Protein AF-A0A418WLN6-F1 (afdb_monomer)

Mean predicted aligned error: 16.16 Å

InterPro domains:
  IPR011990 Tetratricopeptide-like helical domain superfamily [G3DSA:1.25.40.10] (14-137)
  IPR011990 Tetratricopeptide-like helical domain superfamily [SSF48452] (50-110)

Structure (mmCIF, N/CA/C/O backbone):
data_AF-A0A418WLN6-F1
#
_entry.id   AF-A0A418WLN6-F1
#
loop_
_atom_site.group_PDB
_atom_site.id
_atom_site.type_symbol
_atom_site.label_atom_id
_atom_site.label_alt_id
_atom_site.label_comp_id
_atom_site.label_asym_id
_atom_site.label_entity_id
_atom_site.label_seq_id
_atom_site.pdbx_PDB_ins_code
_atom_site.Cartn_x
_atom_site.Cartn_y
_atom_site.Cartn_z
_atom_site.occupancy
_atom_site.B_iso_or_equiv
_atom_site.auth_seq_id
_atom_site.auth_comp_id
_atom_site.auth_asym_id
_atom_site.auth_atom_id
_atom_site.pdbx_PDB_model_num
ATOM 1 N N . MET A 1 1 ? 16.444 -76.802 23.289 1.00 37.56 1 MET A N 1
ATOM 2 C CA . MET A 1 1 ? 17.359 -76.323 22.225 1.00 37.56 1 MET A CA 1
ATOM 3 C C . MET A 1 1 ? 16.490 -75.784 21.088 1.00 37.56 1 MET A C 1
ATOM 5 O O . MET A 1 1 ? 15.494 -76.426 20.820 1.00 37.56 1 MET A O 1
ATOM 9 N N . THR A 1 2 ? 16.687 -74.645 20.424 1.00 40.78 2 THR A N 1
ATOM 10 C CA . THR A 1 2 ? 17.807 -73.696 20.351 1.00 40.78 2 THR A CA 1
ATOM 11 C C . THR A 1 2 ? 17.287 -72.406 19.687 1.00 40.78 2 THR A C 1
ATOM 13 O O . THR A 1 2 ? 16.732 -72.449 18.599 1.00 40.78 2 THR A O 1
ATOM 16 N N . PHE A 1 3 ? 17.455 -71.294 20.403 1.00 44.28 3 PHE A N 1
ATOM 17 C CA . PHE A 1 3 ? 17.925 -69.968 19.983 1.00 44.28 3 PHE A CA 1
ATOM 18 C C . PHE A 1 3 ? 17.338 -69.211 18.772 1.00 44.28 3 P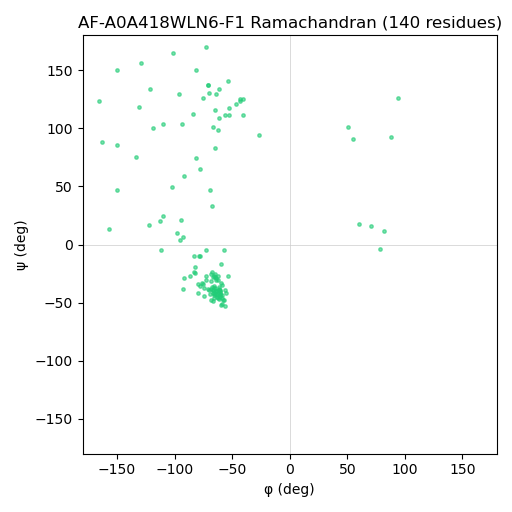HE A C 1
ATOM 20 O O . PHE A 1 3 ? 17.762 -69.322 17.628 1.00 44.28 3 PHE A O 1
ATOM 27 N N . ASN A 1 4 ? 16.478 -68.268 19.161 1.00 51.53 4 ASN A N 1
ATOM 28 C CA . ASN A 1 4 ? 16.208 -66.947 18.598 1.00 51.53 4 ASN A CA 1
ATOM 29 C C . ASN A 1 4 ? 17.515 -66.123 18.436 1.00 51.53 4 ASN A C 1
ATOM 31 O O . ASN A 1 4 ? 18.117 -65.747 19.442 1.00 51.53 4 ASN A O 1
ATOM 35 N N . CYS A 1 5 ? 17.974 -65.841 17.210 1.00 54.94 5 CYS A N 1
ATOM 36 C CA . CYS A 1 5 ? 19.184 -65.037 16.972 1.00 54.94 5 CYS A CA 1
ATOM 37 C C . CYS A 1 5 ? 19.094 -64.256 15.649 1.00 54.94 5 CYS A C 1
ATOM 39 O O . CYS A 1 5 ? 19.534 -64.742 14.618 1.00 54.94 5 CYS A O 1
ATOM 41 N N . HIS A 1 6 ? 18.489 -63.061 15.659 1.00 51.34 6 HIS A N 1
ATOM 42 C CA . HIS A 1 6 ? 18.671 -62.091 14.560 1.00 51.34 6 HIS A CA 1
ATOM 43 C C . HIS A 1 6 ? 18.400 -60.617 14.930 1.00 51.34 6 HIS A C 1
ATOM 45 O O . HIS A 1 6 ? 18.287 -59.770 14.048 1.00 51.34 6 HIS A O 1
ATOM 51 N N . LYS A 1 7 ? 18.296 -60.261 16.223 1.00 55.41 7 LYS A N 1
ATOM 52 C CA . LYS A 1 7 ? 17.884 -58.901 16.648 1.00 55.41 7 LYS A CA 1
ATOM 53 C C . LYS A 1 7 ? 18.885 -58.153 17.543 1.00 55.41 7 LYS A C 1
ATOM 55 O O . LYS A 1 7 ? 18.506 -57.182 18.192 1.00 55.41 7 LYS A O 1
ATOM 60 N N . THR A 1 8 ? 20.146 -58.582 17.604 1.00 54.84 8 THR A N 1
ATOM 61 C CA . THR A 1 8 ? 21.118 -58.088 18.603 1.00 54.84 8 THR A CA 1
ATOM 62 C C . THR A 1 8 ? 22.277 -57.245 18.062 1.00 54.84 8 THR A C 1
ATOM 64 O O . THR A 1 8 ? 23.012 -56.686 18.872 1.00 54.84 8 THR A O 1
ATOM 67 N N . GLU A 1 9 ? 22.435 -57.065 16.747 1.00 54.31 9 GLU A N 1
ATOM 68 C CA . GLU A 1 9 ? 23.563 -56.282 16.197 1.00 54.31 9 GLU A CA 1
ATOM 69 C C . GLU A 1 9 ? 23.274 -54.788 15.987 1.00 54.31 9 GLU A C 1
ATOM 71 O O . GLU A 1 9 ? 24.162 -53.955 16.137 1.00 54.31 9 GLU A O 1
ATOM 76 N N . THR A 1 10 ? 22.028 -54.392 15.729 1.00 54.28 10 THR A N 1
ATOM 77 C CA . THR A 1 10 ? 21.704 -52.982 15.430 1.00 54.28 10 THR A CA 1
ATOM 78 C C . THR A 1 10 ? 21.535 -52.110 16.678 1.00 54.28 10 THR A C 1
ATOM 80 O O . THR A 1 10 ? 21.744 -50.899 16.637 1.00 54.28 10 THR A O 1
ATOM 83 N N . GLN A 1 11 ? 21.209 -52.712 17.823 1.00 53.44 11 GLN A N 1
ATOM 84 C CA . GLN A 1 11 ? 20.971 -51.996 19.085 1.00 53.44 11 GLN A CA 1
ATOM 85 C C . GLN A 1 11 ? 22.265 -51.660 19.852 1.00 53.44 11 GLN A C 1
ATOM 87 O O . GLN A 1 11 ? 22.291 -50.709 20.638 1.00 53.44 11 GLN A O 1
ATOM 92 N N . SER A 1 12 ? 23.350 -52.412 19.638 1.00 54.88 12 SER A N 1
ATOM 93 C CA . SER A 1 12 ? 24.638 -52.199 20.318 1.00 54.88 12 SER A CA 1
ATOM 94 C C . SER A 1 12 ?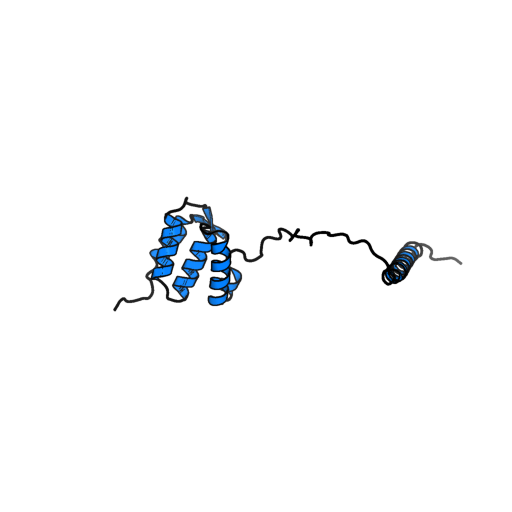 25.429 -51.029 19.716 1.00 54.88 12 SER A C 1
ATOM 96 O O . SER A 1 12 ? 26.029 -50.252 20.463 1.00 54.88 12 SER A O 1
ATOM 98 N N . SER A 1 13 ? 25.347 -50.834 18.396 1.00 52.06 13 SER A N 1
ATOM 99 C CA . SER A 1 13 ? 25.996 -49.721 17.686 1.00 52.06 13 SER A CA 1
ATOM 100 C C . SER A 1 13 ? 25.407 -48.354 18.079 1.00 52.06 13 SER A C 1
ATOM 102 O O . SER A 1 13 ? 26.134 -47.416 18.410 1.00 52.06 13 SER A O 1
ATOM 104 N N . LEU A 1 14 ? 24.078 -48.264 18.206 1.00 55.56 14 LEU A N 1
ATOM 105 C CA . LEU A 1 14 ? 23.387 -47.023 18.587 1.00 55.56 14 LEU A CA 1
ATOM 106 C C . LEU A 1 14 ? 23.656 -46.590 20.041 1.00 55.56 14 LEU A C 1
ATOM 108 O O . LEU A 1 14 ? 23.692 -45.394 20.342 1.00 55.56 14 LEU A O 1
ATOM 112 N N . LYS A 1 15 ? 23.876 -47.544 20.958 1.00 55.69 15 LYS A N 1
ATOM 113 C CA . LYS A 1 15 ? 24.234 -47.236 22.355 1.00 55.69 15 LYS A CA 1
ATOM 114 C C . LYS A 1 15 ? 25.690 -46.802 22.514 1.00 55.69 15 LYS A C 1
ATOM 116 O O . LYS A 1 15 ? 25.956 -45.964 23.376 1.00 55.69 15 LYS A O 1
ATOM 121 N N . ARG A 1 16 ? 26.613 -47.336 21.703 1.00 56.53 16 ARG A N 1
ATOM 122 C CA . ARG A 1 16 ? 28.020 -46.901 21.691 1.00 56.53 16 ARG A CA 1
ATOM 123 C C . ARG A 1 16 ? 28.127 -45.456 21.203 1.00 56.53 16 ARG A C 1
ATOM 125 O O . ARG A 1 16 ? 28.746 -44.640 21.878 1.00 56.53 16 ARG A O 1
ATOM 132 N N . HIS A 1 17 ? 27.388 -45.107 20.149 1.00 51.59 17 HIS A N 1
ATOM 133 C CA . HIS A 1 17 ? 27.428 -43.754 19.599 1.00 51.59 17 HIS A CA 1
ATOM 134 C C . HIS A 1 17 ? 26.926 -42.685 20.587 1.00 51.59 17 HIS A C 1
ATOM 136 O O . HIS A 1 17 ? 27.544 -41.635 20.740 1.00 51.59 17 HIS A O 1
ATOM 142 N N . ARG A 1 18 ? 25.861 -42.971 21.353 1.00 56.97 18 ARG A N 1
ATOM 143 C CA . ARG A 1 18 ? 25.333 -42.030 22.361 1.00 56.97 18 ARG A CA 1
ATOM 144 C C . ARG A 1 18 ? 26.291 -41.790 23.539 1.00 56.97 18 ARG A C 1
ATOM 146 O O . ARG A 1 18 ? 26.233 -40.728 24.149 1.00 56.97 18 ARG A O 1
ATOM 153 N N . ARG A 1 19 ? 27.149 -42.760 23.881 1.00 53.69 19 ARG A N 1
ATOM 154 C CA . ARG A 1 19 ? 28.117 -42.622 24.985 1.00 53.69 19 ARG A CA 1
ATOM 155 C C . ARG A 1 19 ? 29.359 -41.824 24.580 1.00 53.69 19 ARG A C 1
ATOM 157 O O . ARG A 1 19 ? 29.841 -41.052 25.397 1.00 53.69 19 ARG A O 1
ATOM 164 N N . GLU A 1 20 ? 29.813 -41.929 23.332 1.00 55.88 20 GLU A N 1
ATOM 165 C CA . GLU A 1 20 ? 30.943 -41.130 22.823 1.00 55.88 20 GLU A CA 1
ATOM 166 C C . GLU A 1 20 ? 30.595 -39.639 22.699 1.00 55.88 20 GLU A C 1
ATOM 168 O O . GLU A 1 20 ? 31.387 -38.785 23.096 1.00 55.88 20 GLU A O 1
ATOM 173 N N . PHE A 1 21 ? 29.370 -39.306 22.275 1.00 54.97 21 PHE A N 1
ATOM 174 C CA . PHE A 1 21 ? 28.910 -37.911 22.251 1.00 54.97 21 PHE A CA 1
ATOM 175 C C . PHE A 1 21 ? 28.823 -37.273 23.649 1.00 54.97 21 PHE A C 1
ATOM 177 O O . PHE A 1 21 ? 29.032 -36.069 23.785 1.00 54.97 21 PHE A O 1
ATOM 184 N N . GLY A 1 22 ? 28.540 -38.061 24.692 1.00 51.91 22 GLY A N 1
ATOM 185 C CA . GLY A 1 22 ? 28.457 -37.569 26.072 1.00 51.91 22 GLY A CA 1
ATOM 186 C C . GLY A 1 22 ? 29.815 -37.227 26.696 1.00 51.91 22 GLY A C 1
ATOM 187 O O . GLY A 1 22 ? 29.895 -36.309 27.509 1.00 51.91 22 GLY A O 1
ATOM 188 N N . GLU A 1 23 ? 30.882 -37.922 26.296 1.00 52.72 23 GLU A N 1
ATOM 189 C CA . GLU A 1 23 ? 32.248 -37.664 26.777 1.00 52.72 23 GLU A CA 1
ATOM 190 C C . GLU A 1 23 ? 32.965 -36.580 25.951 1.00 52.72 23 GLU A C 1
ATOM 192 O O . GLU A 1 23 ? 33.770 -35.831 26.498 1.00 52.72 23 GLU A O 1
ATOM 197 N N . MET A 1 24 ? 32.608 -36.395 24.672 1.00 50.09 24 MET A N 1
ATOM 198 C CA . MET A 1 24 ? 33.166 -35.316 23.838 1.00 50.09 24 MET A CA 1
ATOM 199 C C . MET A 1 24 ? 32.720 -33.909 24.285 1.00 50.09 24 MET A C 1
ATOM 201 O O . MET A 1 24 ? 33.437 -32.935 24.075 1.00 50.09 24 MET A O 1
ATOM 205 N N . MET A 1 25 ? 31.568 -33.791 24.955 1.00 56.44 25 MET A N 1
ATOM 206 C CA . MET A 1 25 ? 31.026 -32.504 25.422 1.00 56.44 25 MET A CA 1
ATOM 207 C C . MET A 1 25 ? 31.611 -32.024 26.759 1.00 56.44 25 MET A C 1
ATOM 209 O O . MET A 1 25 ? 31.386 -30.878 27.146 1.00 56.44 25 MET A O 1
ATOM 213 N N . LYS A 1 26 ? 32.378 -32.861 27.471 1.00 49.84 26 LYS A N 1
ATOM 214 C CA . LYS A 1 26 ? 32.976 -32.498 28.768 1.00 49.84 26 LYS A CA 1
ATOM 215 C C . LYS A 1 26 ? 34.281 -31.700 28.650 1.00 49.84 26 LYS A C 1
ATOM 217 O O . LYS A 1 26 ? 34.633 -30.998 29.591 1.00 49.84 26 LYS A O 1
ATOM 222 N N . ASN A 1 27 ? 34.954 -31.734 27.495 1.00 43.28 27 ASN A N 1
ATOM 223 C CA . ASN A 1 27 ? 36.260 -31.085 27.294 1.00 43.28 27 ASN A CA 1
ATOM 224 C C . ASN A 1 27 ? 36.192 -29.672 26.680 1.00 43.28 27 ASN A C 1
ATOM 226 O O . ASN A 1 27 ? 37.230 -29.064 26.442 1.00 43.28 27 ASN A O 1
ATOM 230 N N . VAL A 1 28 ? 34.997 -29.110 26.453 1.00 52.50 28 VAL A N 1
ATOM 231 C CA . VAL A 1 28 ? 34.836 -27.720 25.963 1.00 52.50 28 VAL A CA 1
ATOM 232 C C . VAL A 1 28 ? 35.027 -26.688 27.091 1.00 52.50 28 VAL A C 1
ATOM 234 O O . VAL A 1 28 ? 35.178 -25.495 26.843 1.00 52.50 28 VAL A O 1
ATOM 237 N N . ALA A 1 29 ? 35.100 -27.139 28.345 1.00 46.22 29 ALA A N 1
ATOM 238 C CA . ALA A 1 29 ? 35.285 -26.291 29.516 1.00 46.22 29 ALA A CA 1
ATOM 239 C C . ALA A 1 29 ? 36.731 -26.309 30.047 1.00 46.22 29 ALA A C 1
ATOM 241 O O . ALA A 1 29 ? 36.931 -26.505 31.239 1.00 46.22 29 ALA A O 1
ATOM 242 N N . ALA A 1 30 ? 37.748 -26.121 29.197 1.00 43.81 30 ALA A N 1
ATOM 243 C CA . ALA A 1 30 ? 39.103 -25.811 29.673 1.00 43.81 30 ALA A CA 1
ATOM 244 C C . ALA A 1 30 ? 40.023 -25.237 28.575 1.00 43.81 30 ALA A C 1
ATOM 246 O O . ALA A 1 30 ? 40.806 -25.957 27.971 1.00 43.81 30 ALA A O 1
ATOM 247 N N . GLY A 1 31 ? 40.002 -23.912 28.412 1.00 36.97 31 GLY A N 1
ATOM 248 C CA . GLY A 1 31 ? 41.252 -23.148 28.326 1.00 36.97 31 GLY A CA 1
ATOM 249 C C . GLY A 1 31 ? 41.867 -22.824 26.953 1.00 36.97 31 GLY A C 1
ATOM 250 O O . GLY A 1 31 ? 42.267 -23.697 26.198 1.00 36.97 31 GLY A O 1
ATOM 251 N N . PHE A 1 32 ? 42.106 -21.517 26.788 1.00 44.97 32 PHE A N 1
ATOM 252 C CA . PHE A 1 32 ? 43.193 -20.862 26.043 1.00 44.97 32 PHE A CA 1
ATOM 253 C C . PHE A 1 32 ? 43.041 -20.564 24.537 1.00 44.97 32 PHE A C 1
ATOM 255 O O . PHE A 1 32 ? 43.474 -21.296 23.657 1.00 44.97 32 PHE A O 1
ATOM 262 N N . SER A 1 33 ? 42.549 -19.340 24.305 1.00 47.84 33 SER A N 1
ATOM 263 C CA . SER A 1 33 ? 43.187 -18.287 23.498 1.00 47.84 33 SER A CA 1
ATOM 264 C C . SER A 1 33 ? 43.589 -18.599 22.057 1.00 47.84 33 SER A C 1
ATOM 266 O O . SER A 1 33 ? 44.757 -18.829 21.761 1.00 47.84 33 SER A O 1
ATOM 268 N N . VAL A 1 34 ? 42.660 -18.342 21.136 1.00 45.50 34 VAL A N 1
ATOM 269 C CA . VAL A 1 34 ? 42.998 -17.653 19.886 1.00 45.50 34 VAL A CA 1
ATOM 270 C C . VAL A 1 34 ? 41.981 -16.533 19.702 1.00 45.50 34 VAL A C 1
ATOM 272 O O . VAL A 1 34 ? 40.780 -16.775 19.607 1.00 45.50 34 VAL A O 1
ATOM 275 N N . VAL A 1 35 ? 42.467 -15.292 19.682 1.00 53.78 35 VAL A N 1
ATOM 276 C CA . VAL A 1 35 ? 41.714 -14.153 19.155 1.00 53.78 35 VAL A CA 1
ATOM 277 C C . VAL A 1 35 ? 41.476 -14.440 17.678 1.00 53.78 35 VAL A C 1
ATOM 279 O O . VAL A 1 35 ? 42.360 -14.252 16.848 1.00 53.78 35 VAL A O 1
ATOM 282 N N . VAL A 1 36 ? 40.287 -14.936 17.360 1.00 46.16 36 VAL A N 1
ATOM 283 C CA . VAL A 1 36 ? 39.781 -14.980 15.995 1.00 46.16 36 VAL A CA 1
ATOM 284 C C . VAL A 1 36 ? 38.648 -13.967 15.927 1.00 46.16 36 VAL A C 1
ATOM 286 O O . VAL A 1 36 ? 37.552 -14.214 16.427 1.00 46.16 36 VAL A O 1
ATOM 289 N N . LEU A 1 37 ? 38.916 -12.809 15.316 1.00 51.56 37 LEU A N 1
ATOM 290 C CA . LEU A 1 37 ? 37.859 -11.961 14.769 1.00 51.56 37 LEU A CA 1
ATOM 291 C C . LEU A 1 37 ? 37.196 -12.735 13.618 1.00 51.56 37 LEU A C 1
ATOM 293 O O . LEU A 1 37 ? 37.543 -12.571 12.452 1.00 51.56 37 LEU A O 1
ATOM 297 N N . LEU A 1 38 ? 36.252 -13.610 13.951 1.00 49.16 38 LEU A N 1
ATOM 298 C CA . LEU A 1 38 ? 35.273 -14.118 13.004 1.00 49.16 38 LEU A CA 1
ATOM 299 C C . LEU A 1 38 ? 34.053 -13.219 13.136 1.00 49.16 38 LEU A C 1
ATOM 301 O O . LEU A 1 38 ? 33.316 -13.277 14.119 1.00 49.16 38 LEU A O 1
ATOM 305 N N . ALA A 1 39 ? 33.916 -12.335 12.148 1.00 53.16 39 ALA A N 1
ATOM 306 C CA . ALA A 1 39 ? 32.731 -11.533 11.926 1.00 53.16 39 ALA A CA 1
ATOM 307 C C . ALA A 1 39 ? 31.492 -12.413 12.111 1.00 53.16 39 ALA A C 1
ATOM 309 O O . ALA A 1 39 ? 31.374 -13.475 11.497 1.00 53.16 39 ALA A O 1
ATOM 310 N N . LEU A 1 40 ? 30.607 -11.967 13.001 1.00 55.84 40 LEU A N 1
ATOM 311 C CA . LEU A 1 40 ? 29.319 -12.588 13.246 1.00 55.84 40 LEU A CA 1
ATOM 312 C C . LEU A 1 40 ? 28.646 -12.874 11.904 1.00 55.84 40 LEU A C 1
ATOM 314 O O . LEU A 1 40 ? 28.432 -11.983 11.085 1.00 55.84 40 LEU A O 1
ATOM 318 N N . SER A 1 41 ? 28.368 -14.156 11.716 1.00 52.09 41 SER A N 1
ATOM 319 C CA . SER A 1 41 ? 27.448 -14.758 10.769 1.00 52.09 41 SER A CA 1
ATOM 320 C C . SER A 1 41 ? 26.304 -13.816 10.384 1.00 52.09 41 SER A C 1
ATOM 322 O O . SER A 1 41 ? 25.259 -13.768 11.023 1.00 52.09 41 SER A O 1
ATOM 324 N N . GLY A 1 42 ? 26.502 -13.105 9.279 1.00 51.72 42 GLY A N 1
ATOM 325 C CA . GLY A 1 42 ? 25.461 -12.413 8.532 1.00 51.72 42 GLY A CA 1
ATOM 326 C C . GLY A 1 42 ? 24.909 -13.258 7.386 1.00 51.72 42 GLY A C 1
ATOM 327 O O . GLY A 1 42 ? 24.347 -12.706 6.452 1.00 51.72 42 GLY A O 1
ATOM 328 N N . ALA A 1 43 ? 25.053 -14.586 7.421 1.00 51.50 43 ALA A N 1
ATOM 329 C CA . ALA A 1 43 ? 24.192 -15.462 6.633 1.00 51.50 43 ALA A CA 1
ATOM 330 C C . ALA A 1 43 ? 22.847 -15.576 7.364 1.00 51.50 43 ALA A C 1
ATOM 332 O O . ALA A 1 43 ? 22.480 -16.628 7.886 1.00 51.50 43 ALA A O 1
ATOM 333 N N . ALA A 1 44 ? 22.130 -14.454 7.462 1.00 49.59 44 ALA A N 1
ATOM 334 C CA . ALA A 1 44 ? 20.704 -14.509 7.703 1.00 49.59 44 ALA A CA 1
ATOM 335 C C . ALA A 1 44 ? 20.130 -15.248 6.498 1.00 49.59 44 ALA A C 1
ATOM 337 O O . ALA A 1 44 ? 20.190 -14.758 5.370 1.00 49.59 44 ALA A O 1
ATOM 338 N N . ASN A 1 45 ? 19.689 -16.479 6.738 1.00 47.00 45 ASN A N 1
ATOM 339 C CA . ASN A 1 45 ? 18.985 -17.288 5.764 1.00 47.00 45 ASN A CA 1
ATOM 340 C C . ASN A 1 45 ? 18.005 -16.393 4.999 1.00 47.00 45 ASN A C 1
ATOM 342 O O . ASN A 1 45 ? 17.148 -15.761 5.614 1.00 47.00 45 ASN A O 1
ATOM 346 N N . ALA A 1 46 ? 18.102 -16.375 3.671 1.00 44.78 46 ALA A N 1
ATOM 347 C CA . ALA A 1 46 ? 17.070 -15.838 2.792 1.00 44.78 46 ALA A CA 1
ATOM 348 C C . ALA A 1 46 ? 15.819 -16.745 2.811 1.00 44.78 46 ALA A C 1
ATOM 350 O O . ALA A 1 46 ? 15.268 -17.103 1.774 1.00 44.78 46 ALA A O 1
ATOM 351 N N . ALA A 1 47 ? 15.368 -17.141 4.004 1.00 43.84 47 ALA A N 1
ATOM 352 C CA . ALA A 1 47 ? 13.976 -17.459 4.226 1.00 43.84 47 ALA A CA 1
ATOM 353 C C . ALA A 1 47 ? 13.266 -16.117 4.066 1.00 43.84 47 ALA A C 1
ATOM 355 O O . ALA A 1 47 ? 13.392 -15.255 4.934 1.00 43.84 47 ALA A O 1
ATOM 356 N N . GLY A 1 48 ? 12.650 -15.896 2.900 1.00 46.53 48 GLY A N 1
ATOM 357 C CA . GLY A 1 48 ? 11.908 -14.671 2.626 1.00 46.53 48 GLY A CA 1
ATOM 358 C C . GLY A 1 48 ? 11.077 -14.313 3.850 1.00 46.53 48 GLY A C 1
ATOM 359 O O . GLY A 1 48 ? 10.340 -15.167 4.340 1.00 46.53 48 GLY A O 1
ATOM 360 N N . GLU A 1 49 ? 11.283 -13.100 4.382 1.00 50.09 49 GLU A N 1
ATOM 361 C CA . GLU A 1 49 ? 10.528 -12.555 5.512 1.00 50.09 49 GLU A CA 1
ATOM 362 C C . GLU A 1 49 ? 9.062 -12.955 5.309 1.00 50.09 49 GLU A C 1
ATOM 364 O O . GLU A 1 49 ? 8.470 -12.450 4.347 1.00 50.09 49 GLU A O 1
ATOM 369 N N . PRO A 1 50 ? 8.480 -13.852 6.141 1.00 54.84 50 PRO A N 1
ATOM 370 C CA . PRO A 1 50 ? 7.198 -14.517 5.859 1.00 54.84 50 PRO A CA 1
ATOM 371 C C . PRO A 1 50 ? 6.018 -13.567 5.617 1.00 54.84 50 PRO A C 1
ATOM 373 O O . PRO A 1 50 ? 4.923 -13.988 5.278 1.00 54.84 50 PRO A O 1
ATOM 376 N N . ASN A 1 51 ? 6.248 -12.267 5.778 1.00 73.56 51 ASN A N 1
ATOM 377 C CA . ASN A 1 51 ? 5.278 -11.211 5.680 1.00 73.56 51 ASN A CA 1
ATOM 378 C C . ASN A 1 51 ? 5.926 -9.899 5.197 1.00 73.56 51 ASN A C 1
ATOM 380 O O . ASN A 1 51 ? 5.786 -8.849 5.823 1.00 73.56 51 ASN A O 1
ATOM 384 N N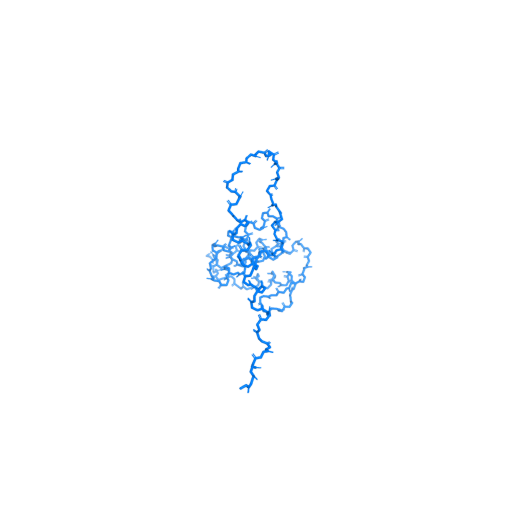 . ARG A 1 52 ? 6.747 -9.925 4.142 1.00 75.88 52 ARG A N 1
ATOM 385 C CA . ARG A 1 52 ? 7.433 -8.715 3.633 1.00 75.88 52 ARG A CA 1
ATOM 386 C C . ARG A 1 52 ? 6.474 -7.553 3.330 1.00 75.88 52 ARG A C 1
ATOM 388 O O . ARG A 1 52 ? 6.866 -6.407 3.471 1.00 75.88 52 ARG A O 1
ATOM 395 N N . TYR A 1 53 ? 5.213 -7.837 3.002 1.00 83.50 53 TYR A N 1
ATOM 396 C CA . TYR A 1 53 ? 4.234 -6.833 2.569 1.00 83.50 53 TYR A CA 1
ATOM 397 C C . TYR A 1 53 ? 3.072 -6.594 3.550 1.00 83.50 53 TYR A C 1
ATOM 399 O O . TYR A 1 53 ? 2.032 -6.084 3.146 1.00 83.50 53 TYR A O 1
ATOM 407 N N . GLY A 1 54 ? 3.216 -6.956 4.829 1.00 79.31 54 GLY A N 1
ATOM 408 C CA . GLY A 1 54 ? 2.240 -6.625 5.884 1.00 79.31 54 GLY A CA 1
ATOM 409 C C . GLY A 1 54 ? 0.899 -7.375 5.814 1.00 79.31 54 GLY A C 1
ATOM 410 O O . GLY A 1 54 ? -0.073 -6.956 6.443 1.00 79.31 54 GLY A O 1
ATOM 411 N N . PHE A 1 55 ? 0.823 -8.467 5.048 1.00 81.81 55 PHE A N 1
ATOM 412 C CA . PHE A 1 55 ? -0.401 -9.231 4.815 1.00 81.81 55 PHE A CA 1
ATOM 413 C C . PHE A 1 55 ? -1.000 -9.799 6.111 1.00 81.81 55 PHE A C 1
ATOM 415 O O . PHE A 1 55 ? -2.204 -9.654 6.324 1.00 81.81 55 PHE A O 1
ATOM 422 N N . ASP A 1 56 ? -0.187 -10.366 7.013 1.00 84.69 56 ASP A N 1
ATOM 423 C CA . ASP A 1 56 ? -0.730 -10.991 8.231 1.00 84.69 56 ASP A CA 1
ATOM 424 C C . ASP A 1 56 ? -1.359 -9.960 9.173 1.00 84.69 56 ASP A C 1
ATOM 426 O O . ASP A 1 56 ? -2.417 -10.211 9.746 1.00 84.69 56 ASP A O 1
ATOM 430 N N . GLN A 1 57 ? -0.749 -8.777 9.320 1.00 88.88 57 GLN A N 1
ATOM 431 C CA . GLN A 1 57 ? -1.291 -7.719 10.179 1.00 88.88 57 GLN A CA 1
ATOM 432 C C . GLN A 1 57 ? -2.568 -7.129 9.575 1.00 88.88 57 GLN A C 1
ATOM 434 O O . GLN A 1 57 ? -3.536 -6.882 10.296 1.00 88.88 57 GLN A O 1
ATOM 439 N N . ILE A 1 58 ? -2.609 -6.963 8.248 1.00 87.44 58 ILE A N 1
ATOM 440 C CA . ILE A 1 58 ? -3.820 -6.540 7.536 1.00 87.44 58 ILE A CA 1
ATOM 441 C C . ILE A 1 58 ? -4.949 -7.560 7.743 1.00 87.44 58 ILE A C 1
ATOM 443 O O . ILE A 1 58 ? -6.078 -7.165 8.049 1.00 87.44 58 ILE A O 1
ATOM 447 N N . ALA A 1 59 ? -4.653 -8.858 7.630 1.00 87.81 59 ALA A N 1
ATOM 448 C CA . ALA A 1 59 ? -5.617 -9.934 7.856 1.00 87.81 59 ALA A CA 1
ATOM 449 C C . ALA A 1 59 ? -6.104 -9.977 9.316 1.00 87.81 59 ALA A C 1
ATOM 451 O O . ALA A 1 59 ? -7.302 -10.125 9.565 1.00 87.81 59 ALA A O 1
ATOM 452 N N . ALA A 1 60 ? -5.201 -9.759 10.275 1.00 90.50 60 ALA A N 1
ATOM 453 C CA . ALA A 1 60 ? -5.508 -9.658 11.701 1.00 90.50 60 ALA A CA 1
ATOM 454 C C . ALA A 1 60 ? -6.223 -8.349 12.094 1.00 90.50 60 ALA A C 1
ATOM 456 O O . ALA A 1 60 ? -6.615 -8.192 13.249 1.00 90.50 60 ALA A O 1
ATOM 457 N N . LYS A 1 61 ? -6.411 -7.411 11.151 1.00 91.69 61 LYS A N 1
ATOM 458 C CA . LYS A 1 61 ? -6.917 -6.044 11.377 1.00 91.69 61 LYS A CA 1
ATOM 459 C C . LYS A 1 61 ? -6.055 -5.200 12.325 1.00 91.69 61 LYS A C 1
ATOM 461 O O . LYS A 1 61 ? -6.505 -4.148 12.780 1.00 91.69 61 LYS A O 1
ATOM 466 N N . ASP A 1 62 ? -4.810 -5.601 12.567 1.00 94.88 62 ASP A N 1
ATOM 467 C CA . ASP A 1 62 ? -3.826 -4.782 13.271 1.00 94.88 62 ASP A CA 1
ATOM 468 C C . ASP A 1 62 ? -3.210 -3.770 12.296 1.00 94.88 62 ASP A C 1
ATOM 470 O O . ASP A 1 62 ? -2.090 -3.905 11.802 1.00 94.88 62 ASP A O 1
ATOM 474 N N . LEU A 1 63 ? -3.999 -2.747 11.967 1.00 94.56 63 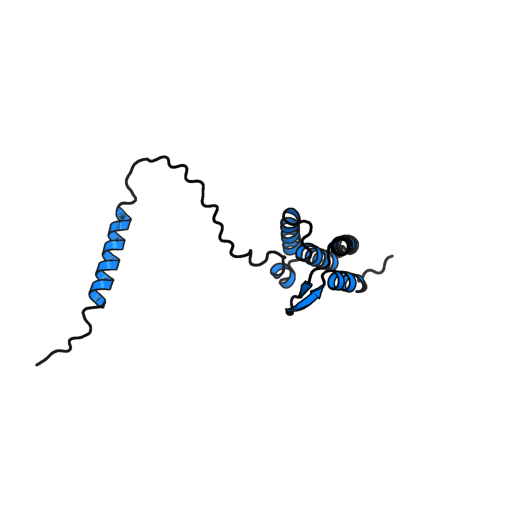LEU A N 1
ATOM 475 C CA . LEU A 1 63 ? -3.631 -1.745 10.967 1.00 94.56 63 LEU A CA 1
ATOM 476 C C . LEU A 1 63 ? -2.415 -0.910 11.387 1.00 94.56 63 LEU A C 1
ATOM 478 O O . LEU A 1 63 ? -1.670 -0.453 10.526 1.00 94.56 63 LEU A O 1
ATOM 482 N N . LYS A 1 64 ? -2.187 -0.744 12.694 1.00 95.38 64 LYS A N 1
ATOM 483 C CA . LYS A 1 64 ? -1.051 0.020 13.219 1.00 95.38 64 LYS A CA 1
ATOM 484 C C . LYS A 1 64 ? 0.256 -0.756 13.069 1.00 95.38 64 LYS A C 1
ATOM 486 O O . LYS A 1 64 ? 1.263 -0.193 12.633 1.00 95.38 64 LYS A O 1
ATOM 491 N N . ALA A 1 65 ? 0.248 -2.048 13.402 1.00 92.88 65 ALA A N 1
ATOM 492 C CA . ALA A 1 65 ? 1.401 -2.903 13.154 1.00 92.88 65 ALA A CA 1
ATOM 493 C C . ALA A 1 65 ? 1.662 -3.072 11.649 1.00 92.88 65 ALA A C 1
ATOM 495 O O . ALA A 1 65 ? 2.822 -3.073 11.233 1.00 92.88 65 ALA A O 1
ATOM 496 N N . ALA A 1 66 ? 0.603 -3.163 10.833 1.00 94.88 66 ALA A N 1
ATOM 497 C CA . ALA A 1 66 ? 0.719 -3.208 9.376 1.00 94.88 66 ALA A CA 1
ATOM 498 C C . ALA A 1 66 ? 1.425 -1.962 8.825 1.00 94.88 66 ALA A C 1
ATOM 500 O O . ALA A 1 66 ? 2.405 -2.098 8.099 1.00 94.88 66 ALA A O 1
ATOM 501 N N . GLU A 1 67 ? 0.970 -0.767 9.209 1.00 95.88 67 GLU A N 1
ATOM 502 C CA . GLU A 1 67 ? 1.578 0.510 8.816 1.00 95.88 67 GLU A CA 1
ATOM 503 C C . GLU A 1 67 ? 3.057 0.571 9.192 1.00 95.88 67 GLU A C 1
ATOM 505 O O . GLU A 1 67 ? 3.902 0.754 8.323 1.00 95.88 67 GLU A O 1
ATOM 510 N N . THR A 1 68 ? 3.378 0.298 10.461 1.00 95.06 68 THR A N 1
ATOM 511 C CA . THR A 1 68 ? 4.764 0.339 10.961 1.00 95.06 68 THR A CA 1
ATOM 512 C C . THR A 1 68 ? 5.676 -0.572 10.138 1.00 95.06 68 THR A C 1
ATOM 514 O O . THR A 1 68 ? 6.808 -0.221 9.799 1.00 95.06 68 THR A O 1
ATOM 517 N N . ARG A 1 69 ? 5.183 -1.769 9.803 1.00 93.94 69 ARG A N 1
ATOM 518 C CA . ARG A 1 69 ? 5.926 -2.738 9.002 1.00 93.94 69 ARG A CA 1
ATOM 519 C C . ARG A 1 69 ? 6.080 -2.276 7.556 1.00 93.94 69 ARG A C 1
ATOM 521 O O . ARG A 1 69 ? 7.165 -2.419 7.002 1.00 93.94 69 ARG A O 1
ATOM 528 N N . LEU A 1 70 ? 5.029 -1.730 6.955 1.00 95.25 70 LEU A N 1
ATOM 529 C CA . LEU A 1 70 ? 5.039 -1.238 5.579 1.00 95.25 70 LEU A CA 1
ATOM 530 C C . LEU A 1 70 ? 5.943 -0.014 5.413 1.00 95.25 70 LEU A C 1
ATOM 532 O O . LEU A 1 70 ? 6.697 0.029 4.447 1.00 95.25 70 LEU A O 1
ATOM 536 N N . ASP A 1 71 ? 5.965 0.910 6.370 1.00 95.56 71 ASP A N 1
ATOM 537 C CA . ASP A 1 71 ? 6.892 2.049 6.361 1.00 95.56 71 ASP A CA 1
ATOM 538 C C . ASP A 1 71 ? 8.351 1.595 6.446 1.00 95.56 71 ASP A C 1
ATOM 540 O O . ASP A 1 71 ? 9.202 2.055 5.681 1.00 95.56 71 ASP A O 1
ATOM 544 N N . ALA A 1 72 ? 8.646 0.623 7.315 1.00 94.00 72 ALA A N 1
ATOM 545 C CA . ALA A 1 72 ? 9.985 0.047 7.415 1.00 94.00 72 ALA A CA 1
ATOM 546 C C . ALA A 1 72 ? 10.433 -0.640 6.111 1.00 94.00 72 ALA A C 1
ATOM 548 O O . ALA A 1 72 ? 11.628 -0.678 5.812 1.00 94.00 72 ALA A O 1
ATOM 549 N N . GLN A 1 73 ? 9.494 -1.193 5.339 1.00 94.31 73 GLN A N 1
ATOM 550 C CA . GLN A 1 73 ? 9.779 -1.805 4.038 1.00 94.31 73 GLN A CA 1
ATOM 551 C C . GLN A 1 73 ? 9.917 -0.749 2.948 1.00 94.31 73 GLN A C 1
ATOM 553 O O . GLN A 1 73 ? 10.873 -0.803 2.182 1.00 94.31 73 GLN A O 1
ATOM 558 N N . ARG A 1 74 ? 9.056 0.273 2.936 1.00 95.12 74 ARG A N 1
ATOM 559 C CA . ARG A 1 74 ? 9.155 1.416 2.021 1.00 95.12 74 ARG A CA 1
ATOM 560 C C . ARG A 1 74 ? 10.488 2.148 2.172 1.00 95.12 74 ARG A C 1
ATOM 562 O O . ARG A 1 74 ? 11.057 2.589 1.184 1.00 95.12 74 ARG A O 1
ATOM 569 N N . ALA A 1 75 ? 11.035 2.225 3.384 1.00 94.75 75 ALA A N 1
ATOM 570 C CA . ALA A 1 75 ? 12.363 2.796 3.612 1.00 94.75 75 ALA A CA 1
ATOM 571 C C . ALA A 1 75 ? 13.493 2.021 2.902 1.00 94.75 75 ALA A C 1
ATOM 573 O O . ALA A 1 75 ? 14.526 2.603 2.578 1.00 94.75 75 ALA A O 1
ATOM 574 N N . LYS A 1 76 ? 13.311 0.716 2.662 1.00 94.38 76 LYS A N 1
ATOM 575 C CA . LYS A 1 76 ? 14.272 -0.147 1.953 1.00 94.38 76 LYS A CA 1
ATOM 576 C C . LYS A 1 76 ? 13.978 -0.212 0.454 1.00 94.38 76 LYS A C 1
ATOM 578 O O . LYS A 1 76 ? 14.900 -0.251 -0.352 1.00 94.38 76 LYS A O 1
ATOM 583 N N . GLU A 1 77 ? 12.697 -0.236 0.102 1.00 92.38 77 GLU A N 1
ATOM 584 C CA . GLU A 1 77 ? 12.173 -0.426 -1.249 1.00 92.38 77 GLU A CA 1
ATOM 585 C C . GLU A 1 77 ? 11.078 0.614 -1.529 1.00 92.38 77 GLU A C 1
ATOM 587 O O . GLU A 1 77 ? 9.884 0.304 -1.499 1.00 92.38 77 GLU A O 1
ATOM 592 N N . PRO A 1 78 ? 11.461 1.877 -1.779 1.00 94.44 78 PRO A N 1
ATOM 593 C CA . PRO A 1 78 ? 10.510 2.988 -1.842 1.00 94.44 78 PRO A CA 1
ATOM 594 C C . PRO A 1 78 ? 9.507 2.881 -2.993 1.00 94.44 78 PRO A C 1
ATOM 596 O O . PRO A 1 78 ? 8.402 3.404 -2.884 1.00 94.44 78 PRO A O 1
ATOM 599 N N . ASN A 1 79 ? 9.877 2.172 -4.062 1.00 94.50 79 ASN A N 1
ATOM 600 C CA . ASN A 1 79 ? 9.092 2.039 -5.288 1.00 94.50 79 ASN A CA 1
ATOM 601 C C . ASN A 1 79 ? 8.526 0.625 -5.466 1.00 94.50 79 ASN A C 1
ATOM 603 O O . ASN A 1 79 ? 8.309 0.183 -6.586 1.00 94.50 79 ASN A O 1
ATOM 607 N N . GLU A 1 80 ? 8.352 -0.132 -4.385 1.00 95.62 80 GLU A N 1
ATOM 608 C CA . GLU A 1 80 ? 7.769 -1.465 -4.491 1.00 95.62 80 GLU A CA 1
ATOM 609 C C . GLU A 1 80 ? 6.232 -1.364 -4.504 1.00 95.62 80 GLU A C 1
ATOM 611 O O . GLU A 1 80 ? 5.637 -1.008 -3.477 1.00 95.62 80 GLU A O 1
ATOM 616 N N . PRO A 1 81 ? 5.548 -1.677 -5.626 1.00 95.69 81 PRO A N 1
ATOM 617 C CA . PRO A 1 81 ? 4.110 -1.445 -5.770 1.00 95.69 81 PRO A CA 1
ATOM 618 C C . PRO A 1 81 ? 3.290 -2.206 -4.725 1.00 95.69 81 PRO A C 1
ATOM 620 O O . PRO A 1 81 ? 2.285 -1.693 -4.239 1.00 95.69 81 PRO A O 1
ATOM 623 N N . SER A 1 82 ? 3.745 -3.390 -4.308 1.00 94.06 82 SER A N 1
ATOM 624 C CA . SER A 1 82 ? 3.128 -4.177 -3.235 1.00 94.06 82 SER A CA 1
ATOM 625 C C . SER A 1 82 ? 3.069 -3.412 -1.911 1.00 94.06 82 SER A C 1
ATOM 627 O O . SER A 1 82 ? 2.039 -3.415 -1.234 1.00 94.06 82 SER A O 1
ATOM 629 N N . VAL A 1 83 ? 4.158 -2.724 -1.548 1.00 95.88 83 VAL A N 1
ATOM 630 C CA . VAL A 1 83 ? 4.241 -1.929 -0.315 1.00 95.88 83 VAL A CA 1
ATOM 631 C C . VAL A 1 83 ? 3.324 -0.714 -0.414 1.00 95.88 83 VAL A C 1
ATOM 633 O O . VAL A 1 83 ? 2.530 -0.475 0.496 1.00 95.88 83 VAL A O 1
ATOM 636 N N . LEU A 1 84 ? 3.384 0.018 -1.530 1.00 97.25 84 LEU A N 1
ATOM 637 C CA . LEU A 1 84 ? 2.583 1.226 -1.744 1.00 97.25 84 LEU A CA 1
ATOM 638 C C . LEU A 1 84 ? 1.078 0.927 -1.735 1.00 97.25 84 LEU A C 1
ATOM 640 O O . LEU A 1 84 ? 0.320 1.610 -1.046 1.00 97.25 84 LEU A O 1
ATOM 644 N N . LEU A 1 85 ? 0.643 -0.126 -2.434 1.00 96.25 85 LEU A N 1
ATOM 645 C CA . LEU A 1 85 ? -0.763 -0.540 -2.488 1.00 96.25 85 LEU A CA 1
ATOM 646 C C . LEU A 1 85 ? -1.286 -0.985 -1.117 1.00 96.25 85 LEU A C 1
ATOM 648 O O . LEU A 1 85 ? -2.395 -0.611 -0.725 1.00 96.25 85 LEU A O 1
ATOM 652 N N . ASN A 1 86 ? -0.495 -1.751 -0.364 1.00 95.44 86 ASN A N 1
ATOM 653 C CA . ASN A 1 86 ? -0.902 -2.220 0.959 1.00 95.44 86 ASN A CA 1
ATOM 654 C C . ASN A 1 86 ? -0.930 -1.078 1.983 1.00 95.44 86 ASN A C 1
ATOM 656 O O . ASN A 1 86 ? -1.860 -1.008 2.789 1.00 95.44 86 ASN A O 1
ATOM 660 N N . LEU A 1 87 ? 0.019 -0.140 1.919 1.00 96.81 87 LEU A N 1
ATOM 661 C CA . LEU A 1 87 ? 0.020 1.049 2.776 1.00 96.81 87 LEU A CA 1
ATOM 662 C C . LEU A 1 87 ? -1.169 1.962 2.448 1.00 96.81 87 LEU A C 1
ATOM 664 O O . LEU A 1 87 ? -1.882 2.401 3.351 1.00 96.81 87 LEU A O 1
ATOM 668 N N . ALA A 1 88 ? -1.478 2.150 1.162 1.00 96.38 88 ALA A N 1
ATOM 669 C CA . ALA A 1 88 ? -2.658 2.890 0.720 1.00 96.38 88 ALA A CA 1
ATOM 670 C C . ALA A 1 88 ? -3.965 2.242 1.206 1.00 96.38 88 ALA A C 1
ATOM 672 O O . ALA A 1 88 ? -4.902 2.935 1.622 1.00 96.38 88 ALA A O 1
ATOM 673 N N . TYR A 1 89 ? -4.038 0.908 1.201 1.00 94.31 89 TYR A N 1
ATOM 674 C CA . TYR A 1 89 ? -5.167 0.180 1.775 1.00 94.31 89 TYR A CA 1
ATOM 675 C C . TYR A 1 89 ? -5.306 0.446 3.280 1.00 94.31 89 TYR A C 1
ATOM 677 O O . TYR A 1 89 ? -6.409 0.759 3.742 1.00 94.31 89 TYR A O 1
ATOM 685 N N . VAL A 1 90 ? -4.206 0.372 4.038 1.00 95.75 90 VAL A N 1
ATOM 686 C CA . VAL A 1 90 ? -4.191 0.681 5.477 1.00 95.75 90 VAL A CA 1
ATOM 687 C C . VAL A 1 90 ? -4.676 2.111 5.721 1.00 95.75 90 VAL A C 1
ATOM 689 O O . VAL A 1 90 ? -5.599 2.313 6.511 1.00 95.75 90 VAL A O 1
ATOM 692 N N . TYR A 1 91 ? -4.164 3.090 4.977 1.00 95.88 91 TYR A N 1
ATOM 693 C CA . TYR A 1 91 ? -4.568 4.494 5.091 1.00 95.88 91 TYR A CA 1
ATOM 694 C C . TYR A 1 91 ? -6.052 4.707 4.792 1.00 95.88 91 TYR A C 1
ATOM 696 O O . TYR A 1 91 ? -6.741 5.398 5.547 1.00 95.88 91 TYR A O 1
ATOM 704 N N . LYS A 1 92 ? -6.598 4.037 3.770 1.00 93.25 92 LYS A N 1
ATOM 705 C CA . LYS A 1 92 ? -8.043 4.060 3.496 1.00 93.25 92 LYS A CA 1
ATOM 706 C C . LYS A 1 92 ? -8.853 3.503 4.671 1.00 93.25 92 LYS A C 1
ATOM 708 O O . LYS A 1 92 ? -9.911 4.044 4.987 1.00 93.25 92 LYS A O 1
ATOM 713 N N . LYS A 1 93 ? -8.377 2.442 5.330 1.00 93.25 93 LYS A N 1
ATOM 714 C CA . LYS A 1 93 ? -9.054 1.837 6.491 1.00 93.25 93 LYS A CA 1
ATOM 715 C C . LYS A 1 93 ? -8.958 2.671 7.766 1.00 93.25 93 LYS A C 1
ATOM 717 O O . LYS A 1 93 ? -9.872 2.593 8.581 1.00 93.25 93 LYS A O 1
ATOM 722 N N . THR A 1 94 ? -7.915 3.480 7.921 1.00 94.44 94 THR A N 1
ATOM 723 C CA . THR A 1 94 ? -7.750 4.391 9.066 1.00 94.44 94 THR A CA 1
ATOM 724 C C . THR A 1 94 ? -8.299 5.800 8.808 1.00 94.44 94 THR A C 1
ATOM 726 O O . THR A 1 94 ? -8.074 6.692 9.617 1.00 94.44 94 THR A O 1
ATOM 729 N N . GLY A 1 95 ? -8.977 6.034 7.680 1.00 93.12 95 GLY A N 1
ATOM 730 C CA . GLY A 1 95 ? -9.597 7.323 7.346 1.00 93.12 95 GLY A CA 1
ATOM 731 C C . GLY A 1 95 ? -8.676 8.388 6.752 1.00 93.12 95 GLY A C 1
ATOM 732 O O . GLY A 1 95 ? -9.080 9.536 6.588 1.00 93.12 95 GLY A O 1
ATOM 733 N N . ARG A 1 96 ? -7.463 8.006 6.357 1.00 95.06 96 ARG A N 1
ATOM 734 C CA . ARG A 1 96 ? -6.470 8.859 5.691 1.00 95.06 96 ARG A CA 1
ATOM 735 C C . ARG A 1 96 ? -6.595 8.765 4.171 1.00 95.06 96 ARG A C 1
ATOM 737 O O . ARG A 1 96 ? -5.679 8.351 3.464 1.00 95.06 96 ARG A O 1
ATOM 744 N N . ALA A 1 97 ? -7.777 9.101 3.654 1.00 92.50 97 ALA A N 1
ATOM 745 C CA . ALA A 1 97 ? -8.094 8.913 2.236 1.00 92.50 97 ALA A CA 1
ATOM 746 C C . ALA A 1 97 ? -7.176 9.723 1.302 1.00 92.50 97 ALA A C 1
ATOM 748 O O . ALA A 1 97 ? -6.767 9.211 0.263 1.00 92.50 97 ALA A O 1
ATOM 749 N N . THR A 1 98 ? -6.815 10.951 1.683 1.00 93.06 98 THR A N 1
ATOM 750 C CA . THR A 1 98 ? -5.915 11.807 0.894 1.00 93.06 98 THR A CA 1
ATOM 751 C C . THR A 1 98 ? -4.523 11.192 0.755 1.00 93.06 98 THR A C 1
ATOM 753 O O . THR A 1 98 ? -3.992 11.126 -0.348 1.00 93.06 98 THR A O 1
ATOM 756 N N . GLU A 1 99 ? -3.955 10.668 1.842 1.00 95.44 99 GLU A N 1
ATOM 757 C CA . GLU A 1 99 ? -2.641 10.010 1.815 1.00 95.44 99 GLU A CA 1
ATOM 758 C C . GLU A 1 99 ? -2.685 8.703 1.014 1.00 95.44 99 GLU A C 1
ATOM 760 O O . GLU A 1 99 ? -1.759 8.402 0.263 1.00 95.44 99 GLU A O 1
ATOM 765 N N . ALA A 1 100 ? -3.788 7.950 1.102 1.00 96.50 100 ALA A N 1
ATOM 766 C CA . ALA A 1 100 ? -3.992 6.768 0.268 1.00 96.50 100 ALA A CA 1
ATOM 767 C C . ALA A 1 100 ? -4.009 7.118 -1.231 1.00 96.50 100 ALA A C 1
ATOM 769 O O . ALA A 1 100 ? -3.400 6.412 -2.030 1.00 96.50 100 ALA A O 1
ATOM 770 N N . VAL A 1 101 ? -4.676 8.214 -1.615 1.00 95.69 101 VAL A N 1
ATOM 771 C CA . VAL A 1 101 ? -4.698 8.711 -3.003 1.00 95.69 101 VAL A CA 1
ATOM 772 C C . VAL A 1 101 ? -3.294 9.059 -3.489 1.00 95.69 101 VAL A C 1
ATOM 774 O O . VAL A 1 101 ? -2.940 8.683 -4.605 1.00 95.69 101 VAL A O 1
ATOM 777 N N . THR A 1 102 ? -2.476 9.710 -2.660 1.00 96.69 102 THR A N 1
ATOM 778 C CA . THR A 1 102 ? -1.073 9.991 -2.996 1.00 96.69 102 THR A CA 1
ATOM 779 C C . THR A 1 102 ? -0.308 8.709 -3.316 1.00 96.69 102 THR A C 1
ATOM 781 O O . THR A 1 102 ? 0.316 8.625 -4.369 1.00 96.69 102 THR A O 1
ATOM 784 N N . LEU A 1 103 ? -0.428 7.677 -2.477 1.00 97.56 103 LEU A N 1
ATOM 785 C CA . LEU A 1 103 ? 0.244 6.393 -2.699 1.00 97.56 103 LEU A CA 1
ATOM 786 C C . LEU A 1 103 ? -0.252 5.665 -3.958 1.00 97.56 103 LEU A C 1
ATOM 788 O O . LEU A 1 103 ? 0.550 5.078 -4.680 1.00 97.56 103 LEU A O 1
ATOM 792 N N . TYR A 1 104 ? -1.551 5.721 -4.268 1.00 97.25 104 TYR A N 1
ATOM 793 C CA . TYR A 1 104 ? -2.061 5.166 -5.528 1.00 97.25 104 TYR A CA 1
ATOM 794 C C . TYR A 1 104 ? -1.495 5.900 -6.747 1.00 97.25 104 TYR A C 1
ATOM 796 O O . TYR A 1 104 ? -1.128 5.254 -7.726 1.00 97.25 104 TYR A O 1
ATOM 804 N N . ASN A 1 105 ? -1.361 7.226 -6.683 1.00 97.50 105 ASN A N 1
ATOM 805 C CA . ASN A 1 105 ? -0.724 7.998 -7.749 1.00 97.50 105 ASN A CA 1
ATOM 806 C C . ASN A 1 105 ? 0.770 7.667 -7.894 1.00 97.50 105 ASN A C 1
ATOM 808 O O . ASN A 1 105 ? 1.261 7.607 -9.018 1.00 97.50 105 ASN A O 1
ATOM 812 N N . GLU A 1 106 ? 1.484 7.399 -6.795 1.00 97.75 106 GLU A N 1
ATOM 813 C CA . GLU A 1 106 ? 2.875 6.922 -6.852 1.00 97.75 106 GLU A CA 1
ATOM 814 C C . GLU A 1 106 ? 2.988 5.585 -7.602 1.00 97.75 106 GLU A C 1
ATOM 816 O O . GLU A 1 106 ? 3.904 5.416 -8.404 1.00 97.75 106 GLU A O 1
ATOM 821 N N . VAL A 1 107 ? 2.040 4.660 -7.406 1.00 98.00 107 VAL 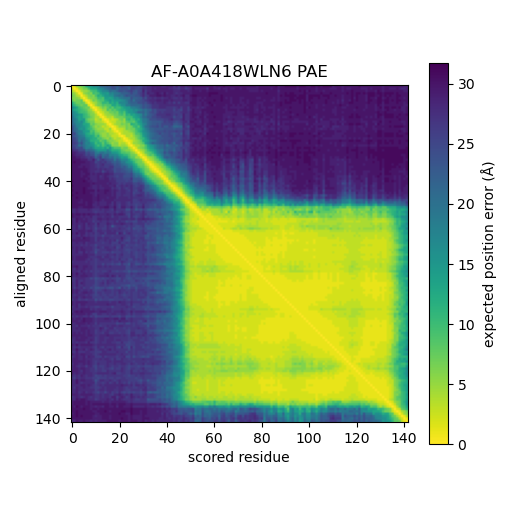A N 1
ATOM 822 C CA . VAL A 1 107 ? 1.982 3.392 -8.161 1.00 98.00 107 VAL A CA 1
ATOM 823 C C . VAL A 1 107 ? 1.719 3.642 -9.648 1.00 98.00 107 VAL A C 1
ATOM 825 O O . VAL A 1 107 ? 2.362 3.030 -10.496 1.00 98.00 107 VAL A O 1
ATOM 828 N N . LEU A 1 108 ? 0.806 4.559 -9.979 1.00 97.62 108 LEU A N 1
ATOM 829 C CA . LEU A 1 108 ? 0.476 4.904 -11.369 1.00 97.62 108 LEU A CA 1
ATOM 830 C C . LEU A 1 108 ? 1.621 5.618 -12.105 1.00 97.62 108 LEU A C 1
ATOM 832 O O . LEU A 1 108 ? 1.685 5.568 -13.330 1.00 97.62 108 LEU A O 1
ATOM 836 N N . ALA A 1 109 ? 2.533 6.261 -11.374 1.00 97.62 109 ALA A N 1
ATOM 837 C CA . ALA A 1 109 ? 3.728 6.891 -11.934 1.00 97.62 109 ALA A CA 1
ATOM 838 C C . ALA A 1 109 ? 4.862 5.892 -12.245 1.00 97.62 109 ALA A C 1
ATOM 840 O O . ALA A 1 109 ? 5.858 6.265 -12.867 1.00 97.62 109 ALA A O 1
ATOM 841 N N . GLN A 1 110 ? 4.734 4.638 -11.809 1.00 96.75 110 GLN A N 1
ATOM 842 C CA . GLN A 1 110 ? 5.712 3.572 -12.022 1.00 96.75 110 GLN A CA 1
ATOM 843 C C . GLN A 1 110 ? 5.281 2.636 -13.162 1.00 96.75 110 GLN A C 1
ATOM 845 O O . GLN A 1 110 ? 4.113 2.658 -13.564 1.00 96.75 110 GLN A O 1
ATOM 850 N N . PRO A 1 111 ? 6.191 1.796 -13.697 1.00 97.81 111 PRO A N 1
ATOM 851 C CA . PRO A 1 111 ? 5.818 0.759 -14.653 1.00 97.81 111 PRO A CA 1
ATOM 852 C C . PRO A 1 111 ? 4.690 -0.127 -14.114 1.00 97.81 111 PRO A C 1
ATOM 854 O O . PRO A 1 111 ? 4.678 -0.476 -12.934 1.00 97.81 111 PRO A O 1
ATOM 857 N N . ASP A 1 112 ? 3.753 -0.500 -14.984 1.00 97.44 112 ASP A N 1
ATOM 858 C CA . ASP A 1 112 ? 2.684 -1.420 -14.604 1.00 97.44 112 ASP A CA 1
ATOM 859 C C . ASP A 1 112 ? 3.263 -2.825 -14.385 1.00 97.44 112 ASP A C 1
ATOM 861 O O . ASP A 1 112 ? 4.024 -3.339 -15.211 1.00 97.44 112 ASP A O 1
ATOM 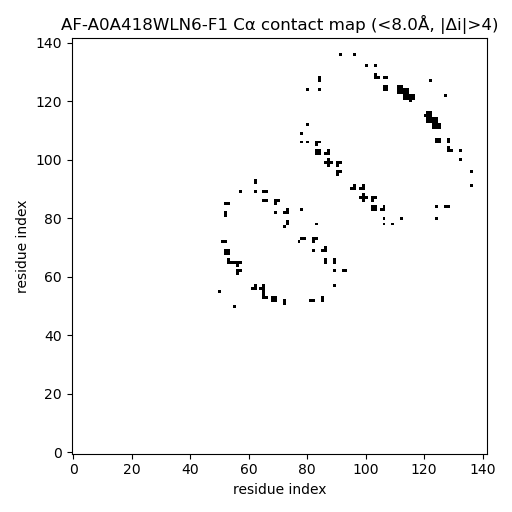865 N N . VAL A 1 113 ? 2.923 -3.444 -13.256 1.00 96.69 113 VAL A N 1
ATOM 866 C CA . VAL A 1 113 ? 3.472 -4.741 -12.837 1.00 96.69 113 VAL A CA 1
ATOM 867 C C . VAL A 1 113 ? 2.333 -5.729 -12.660 1.00 96.69 113 VAL A C 1
ATOM 869 O O . VAL A 1 113 ? 1.331 -5.421 -12.020 1.00 96.69 113 VAL A O 1
ATOM 872 N N . LEU A 1 114 ? 2.487 -6.941 -13.199 1.00 96.88 114 LEU A N 1
ATOM 873 C CA . LEU A 1 114 ? 1.540 -8.027 -12.965 1.00 96.88 114 LEU A CA 1
ATOM 874 C C . LEU A 1 114 ? 1.738 -8.604 -11.559 1.00 96.88 114 LEU A C 1
ATOM 876 O O . LEU A 1 114 ? 2.836 -9.023 -11.199 1.00 96.88 114 LEU A O 1
ATOM 880 N N . MET A 1 115 ? 0.664 -8.653 -10.779 1.00 92.81 115 MET A N 1
ATOM 881 C CA . MET A 1 115 ? 0.671 -9.066 -9.379 1.00 92.81 115 MET A CA 1
ATOM 882 C C . MET A 1 115 ? -0.401 -10.126 -9.126 1.00 92.81 115 MET A C 1
ATOM 884 O O . MET A 1 115 ? -1.404 -10.195 -9.836 1.00 92.81 115 MET A O 1
ATOM 888 N N . ALA A 1 116 ? -0.214 -10.932 -8.082 1.00 90.38 116 ALA A N 1
ATOM 889 C CA . ALA A 1 116 ? -1.253 -11.814 -7.563 1.00 90.38 116 ALA A CA 1
ATOM 890 C C . ALA A 1 116 ? -1.971 -11.132 -6.393 1.00 90.38 116 ALA A C 1
ATOM 892 O O . ALA A 1 116 ? -1.337 -10.644 -5.457 1.00 90.38 116 ALA A O 1
ATOM 893 N N . LEU A 1 117 ? -3.300 -11.102 -6.438 1.00 86.06 117 LEU A N 1
ATOM 894 C CA . LEU A 1 117 ? -4.121 -10.654 -5.316 1.00 86.06 117 LEU A CA 1
ATOM 895 C C . LEU A 1 117 ? -4.130 -11.6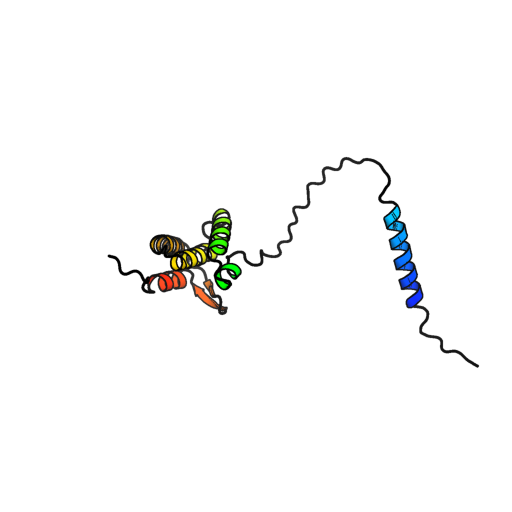99 -4.190 1.00 86.06 117 LEU A C 1
ATOM 897 O O . LEU A 1 117 ? -3.717 -12.840 -4.377 1.00 86.06 117 LEU A O 1
ATOM 901 N N . GLY A 1 118 ? -4.674 -11.334 -3.024 1.00 82.88 118 GLY A N 1
ATOM 902 C CA . GLY A 1 118 ? -4.815 -12.262 -1.891 1.00 82.88 118 GLY A CA 1
ATOM 903 C C . GLY A 1 118 ? -5.670 -13.506 -2.183 1.00 82.88 118 GLY A C 1
ATOM 904 O O . GLY A 1 118 ? -5.590 -14.481 -1.449 1.00 82.88 118 GLY A O 1
ATOM 905 N N . ASP A 1 119 ? -6.464 -13.489 -3.258 1.00 85.06 119 ASP A N 1
ATOM 906 C CA . ASP A 1 119 ? -7.227 -14.639 -3.763 1.00 85.06 119 ASP A CA 1
ATOM 907 C C . ASP A 1 119 ? -6.538 -15.371 -4.933 1.00 85.06 119 ASP A C 1
ATOM 909 O O . ASP A 1 119 ? -7.142 -16.226 -5.578 1.00 85.06 119 ASP A O 1
ATOM 913 N N . GLY A 1 120 ? -5.282 -15.031 -5.227 1.00 89.19 120 GLY A N 1
ATOM 914 C CA . GLY A 1 120 ? -4.473 -15.631 -6.285 1.00 89.19 120 GLY A CA 1
ATOM 915 C C . GLY A 1 120 ? -4.790 -15.135 -7.695 1.00 89.19 120 GLY A C 1
ATOM 916 O O . GLY A 1 120 ? -4.096 -15.516 -8.638 1.00 89.19 120 GLY A O 1
ATOM 917 N N . ARG A 1 121 ? -5.803 -14.280 -7.880 1.00 90.44 121 ARG A N 1
ATOM 918 C CA . ARG A 1 121 ? -6.121 -13.758 -9.213 1.00 90.44 121 ARG A CA 1
ATOM 919 C C . ARG A 1 121 ? -5.042 -12.780 -9.681 1.00 90.44 121 ARG A C 1
ATOM 921 O O . ARG A 1 121 ? -4.631 -11.922 -8.894 1.00 90.44 121 ARG A O 1
ATOM 928 N N . PRO A 1 122 ? -4.622 -12.857 -10.954 1.00 95.19 122 PRO A N 1
ATOM 929 C CA . PRO A 1 122 ? -3.708 -11.880 -11.515 1.00 95.19 122 PRO A CA 1
ATOM 930 C C . PRO A 1 122 ? -4.418 -10.536 -11.708 1.00 95.19 122 PRO A C 1
ATOM 932 O O . PRO A 1 122 ? -5.555 -10.477 -12.181 1.00 95.19 122 PRO A O 1
ATOM 935 N N . ALA A 1 123 ? -3.738 -9.452 -11.362 1.00 95.06 123 ALA A N 1
ATOM 936 C CA . ALA A 1 123 ? -4.151 -8.086 -11.653 1.00 95.06 123 ALA A CA 1
ATOM 937 C C . ALA A 1 123 ? -2.910 -7.208 -11.818 1.00 95.06 123 ALA A C 1
ATOM 939 O O . ALA A 1 123 ? -1.874 -7.483 -11.216 1.00 95.06 123 ALA A O 1
ATOM 940 N N . SER A 1 124 ? -3.004 -6.159 -12.631 1.00 97.62 124 SER A N 1
ATOM 941 C CA . SER A 1 124 ? -1.904 -5.206 -12.763 1.00 97.62 124 SER A CA 1
ATOM 942 C C . SER A 1 124 ? -1.918 -4.184 -11.623 1.00 97.62 124 SER A C 1
ATOM 944 O O . SER A 1 124 ? -2.985 -3.873 -11.080 1.00 97.62 124 SER A O 1
ATOM 946 N N . SER A 1 125 ? -0.752 -3.674 -11.231 1.00 96.62 125 SER A N 1
ATOM 947 C CA . SER A 1 125 ? -0.617 -2.689 -10.153 1.00 96.62 125 SER A CA 1
ATOM 948 C C . SER A 1 125 ? -1.465 -1.444 -10.429 1.00 96.62 125 SER A C 1
ATOM 950 O O . SER A 1 125 ? -2.153 -0.949 -9.528 1.00 96.62 125 SER A O 1
ATOM 952 N N . HIS A 1 126 ? -1.521 -1.002 -11.688 1.00 97.81 126 HIS A N 1
ATOM 953 C CA . HIS A 1 126 ? -2.359 0.118 -12.123 1.00 97.81 126 HIS A CA 1
ATOM 954 C C . HIS A 1 126 ? -3.849 -0.200 -11.996 1.00 97.81 126 HIS A C 1
ATOM 956 O O . HIS A 1 126 ? -4.610 0.598 -11.444 1.00 97.81 126 HIS A O 1
ATOM 962 N N . ALA A 1 127 ? -4.279 -1.386 -12.438 1.00 96.69 127 ALA A N 1
ATOM 963 C CA . ALA A 1 127 ? -5.675 -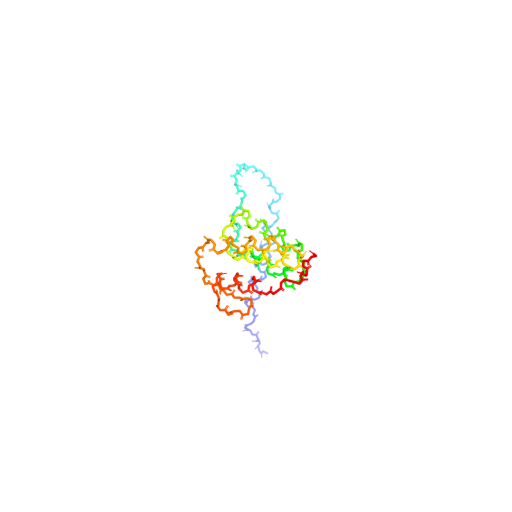1.806 -12.324 1.00 96.69 127 ALA A CA 1
ATOM 964 C C . ALA A 1 127 ? -6.133 -1.885 -10.858 1.00 96.69 127 ALA A C 1
ATOM 966 O O . ALA A 1 127 ? -7.275 -1.536 -10.539 1.00 96.69 127 ALA A O 1
ATOM 967 N N . ILE A 1 128 ? -5.248 -2.311 -9.952 1.00 95.31 128 ILE A N 1
ATOM 968 C CA . ILE A 1 128 ? -5.522 -2.344 -8.511 1.00 95.31 128 ILE A CA 1
ATOM 969 C C . ILE A 1 128 ? -5.681 -0.919 -7.964 1.00 95.31 128 ILE A C 1
ATOM 971 O O . ILE A 1 128 ? -6.671 -0.653 -7.275 1.00 95.31 128 ILE A O 1
ATOM 975 N N . ALA A 1 129 ? -4.757 -0.011 -8.294 1.00 95.62 129 ALA A N 1
ATOM 976 C CA . ALA A 1 129 ? -4.785 1.382 -7.850 1.00 95.62 129 ALA A CA 1
ATOM 977 C C . ALA A 1 129 ? -6.058 2.108 -8.320 1.00 95.62 129 ALA A C 1
ATOM 979 O O . ALA A 1 129 ? -6.820 2.620 -7.496 1.00 95.62 129 ALA A O 1
ATOM 980 N N . LEU A 1 130 ? -6.363 2.056 -9.620 1.00 95.31 130 LEU A N 1
ATOM 981 C CA . LEU A 1 130 ? -7.553 2.693 -10.201 1.00 95.31 130 LEU A CA 1
ATOM 982 C C . LEU A 1 130 ? -8.846 2.169 -9.565 1.00 95.31 130 LEU A C 1
ATOM 984 O O . LEU A 1 130 ? -9.699 2.942 -9.127 1.00 95.31 130 LEU A O 1
ATOM 988 N N . LYS A 1 131 ? -8.966 0.845 -9.415 1.00 93.62 131 LYS A N 1
ATOM 989 C CA . LYS A 1 131 ? -10.127 0.219 -8.765 1.00 93.62 131 LYS A CA 1
ATOM 990 C C . LYS A 1 131 ? -10.253 0.594 -7.285 1.00 93.62 131 LYS A C 1
ATOM 992 O O . LYS A 1 131 ? -11.346 0.542 -6.716 1.00 93.62 131 LYS A O 1
ATOM 997 N N . ALA A 1 132 ? -9.152 0.891 -6.602 1.00 90.56 132 ALA A N 1
ATOM 998 C CA . ALA A 1 132 ? -9.187 1.317 -5.208 1.00 90.56 132 ALA A CA 1
ATOM 999 C C . ALA A 1 132 ? -9.663 2.771 -5.053 1.00 90.56 132 ALA A C 1
ATOM 1001 O O . ALA A 1 132 ? -10.365 3.060 -4.073 1.00 90.56 132 ALA A O 1
ATOM 1002 N N . MET A 1 133 ? -9.324 3.632 -6.019 1.00 89.31 133 MET A N 1
ATOM 1003 C CA . MET A 1 133 ? -9.717 5.045 -6.091 1.00 89.31 133 MET A CA 1
ATOM 1004 C C . MET A 1 133 ? -11.187 5.235 -6.490 1.00 89.31 133 MET A C 1
ATOM 1006 O O . MET A 1 133 ? -11.852 6.087 -5.912 1.00 89.31 133 MET A O 1
ATOM 1010 N N . ASP A 1 134 ? -11.705 4.407 -7.403 1.00 85.88 134 ASP A N 1
ATOM 1011 C CA . ASP A 1 134 ? -13.107 4.453 -7.860 1.00 85.88 134 ASP A CA 1
ATOM 1012 C C . ASP A 1 134 ? -14.115 4.096 -6.753 1.00 85.88 134 ASP A C 1
ATOM 1014 O O . ASP A 1 134 ? -15.255 4.555 -6.731 1.00 85.88 134 ASP A O 1
ATOM 1018 N N . ARG A 1 135 ? -13.688 3.297 -5.766 1.00 76.81 135 ARG A N 1
ATOM 1019 C CA . ARG A 1 135 ? -14.549 2.945 -4.635 1.00 76.81 135 ARG A CA 1
ATOM 1020 C C . ARG A 1 135 ? -14.860 4.197 -3.818 1.00 76.81 135 ARG A C 1
ATOM 1022 O O . ARG A 1 135 ? -13.921 4.682 -3.171 1.00 76.81 135 ARG A O 1
ATOM 1029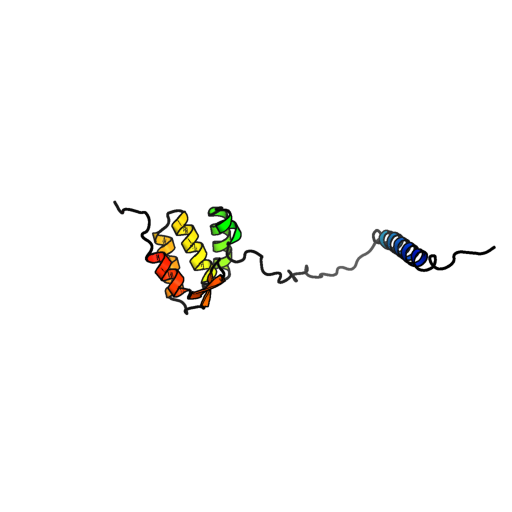 N N . PRO A 1 136 ? -16.136 4.632 -3.741 1.00 63.94 136 PRO A N 1
ATOM 1030 C CA . PRO A 1 136 ? -16.514 5.850 -3.046 1.00 63.94 136 PRO A CA 1
ATOM 1031 C C . PRO A 1 136 ? -15.942 5.803 -1.636 1.00 63.94 136 PRO A C 1
ATOM 1033 O O . PRO A 1 136 ? -16.200 4.884 -0.852 1.00 63.94 136 PRO A O 1
ATOM 1036 N N . ASN A 1 137 ? -15.059 6.754 -1.354 1.00 61.28 137 ASN A N 1
ATOM 1037 C CA . ASN A 1 137 ? -14.519 6.922 -0.022 1.00 61.28 137 ASN A CA 1
ATOM 1038 C C . ASN A 1 137 ? -15.706 7.315 0.864 1.00 61.28 137 ASN A C 1
ATOM 1040 O O . ASN A 1 137 ? -16.473 8.196 0.491 1.00 61.28 137 ASN A O 1
ATOM 1044 N N . GLY A 1 138 ? -15.894 6.640 2.001 1.00 52.06 138 GLY A N 1
ATOM 1045 C CA . GLY A 1 138 ? -17.032 6.839 2.913 1.00 52.06 138 GLY A CA 1
ATOM 1046 C C . GLY A 1 138 ? -17.049 8.193 3.636 1.00 52.06 138 GLY A C 1
ATOM 1047 O O . GLY A 1 138 ? -17.480 8.265 4.781 1.00 52.06 138 GLY A O 1
ATOM 1048 N N . TYR A 1 139 ? -16.563 9.251 2.993 1.00 51.03 139 TYR A N 1
ATOM 1049 C CA . TYR A 1 139 ? -16.492 10.603 3.508 1.00 51.03 139 TYR A CA 1
ATOM 1050 C C . TYR A 1 139 ? -17.332 11.503 2.609 1.00 51.03 139 TYR A C 1
ATOM 1052 O O . TYR A 1 139 ? -16.902 11.920 1.537 1.00 51.03 139 TYR A O 1
ATOM 1060 N N . ALA A 1 140 ? -18.542 11.804 3.081 1.00 44.78 140 ALA A N 1
ATOM 1061 C CA . ALA A 1 140 ? -19.201 13.048 2.732 1.00 44.78 140 ALA A CA 1
ATOM 1062 C C . ALA A 1 140 ? -18.255 14.187 3.143 1.00 44.78 140 ALA A C 1
ATOM 1064 O O . ALA A 1 140 ? -17.966 14.365 4.331 1.00 44.78 140 ALA A O 1
ATOM 1065 N N . ALA A 1 141 ? -17.709 14.893 2.155 1.00 42.34 141 ALA A N 1
ATOM 1066 C CA . ALA A 1 141 ? -17.077 16.180 2.390 1.00 42.34 141 ALA A CA 1
ATOM 1067 C C . ALA A 1 141 ? -18.148 17.133 2.947 1.00 42.34 141 ALA A C 1
ATOM 1069 O O . ALA A 1 141 ? -19.287 17.122 2.479 1.00 42.34 141 ALA A O 1
ATOM 1070 N N . ARG A 1 142 ? -17.787 17.863 4.003 1.00 44.78 142 ARG A N 1
ATOM 1071 C CA . ARG A 1 142 ? -18.613 18.907 4.618 1.00 44.78 142 ARG A CA 1
ATOM 1072 C C . ARG A 1 142 ? -18.676 20.129 3.716 1.00 44.78 142 ARG A C 1
ATOM 1074 O O . ARG A 1 142 ? -17.641 20.395 3.065 1.00 44.78 142 ARG A O 1
#

Organism: NCBI:txid2320861

pLDDT: mean 75.97, std 21.43, range [36.97, 98.0]

Radius of gyration: 28.74 Å; Cα contacts (8 Å, |Δi|>4): 102; chains: 1; bounding box: 62×95×44 Å

Solvent-accessible surface area (backbone atoms only — not comparable to full-atom values): 8851 Å² total; per-residue (Å²): 139,83,84,93,85,89,81,70,71,74,63,55,57,58,55,53,54,59,53,53,59,60,60,65,65,64,68,79,81,68,85,83,88,75,95,69,94,68,77,78,83,76,77,69,70,85,66,67,63,97,52,71,57,26,55,64,31,53,73,70,64,37,49,67,63,18,45,57,47,26,52,62,38,33,76,77,43,75,83,40,56,65,39,37,54,44,45,22,51,43,26,48,74,74,70,37,50,69,63,16,50,52,33,36,49,55,45,61,75,44,82,79,41,85,39,67,45,99,84,65,50,78,46,39,54,42,60,52,36,53,59,59,67,69,49,79,68,96,63,83,80,130

Secondary structure (DSSP, 8-state):
-----SSSSHHHHHHHHHHHHHHHTTTTSS-------------------TTTTSHHHHHTT-HHHHHHHHHHHHTT-TT-HHHHHHHHHHHHHTT-HHHHHHHHHHHHTSPP-EEE-TTS-EEEHHHHHHHHHHS--S----

Nearest PDB structures (foldseek):
  2vgy-assembly1_A-2  TM=9.293E-01  e=1.330E-01  Yersinia enterocolitica
  2vgx-assembly1_B  TM=9.342E-01  e=1.493E-01  Yersinia enterocolitica
  3ks2-assembly1_A  TM=7.352E-01  e=6.284E-02  Shigella flexneri
  6b85-assembly1_J  TM=6.579E-01  e=2.235E-01  synthetic construct
  3rkv-assembly1_A  TM=5.684E-01  e=8.422E-01  Caenorhabditis elegans

Foldseek 3Di:
DDDDDDDPPPVVVVVVVVVVVVVVVVPVPDDDDDPDPPPPDPPPDPPPPPCQLLVVCVVVVVLVVSLVSLVVSCVVVVLDLSSLLSNLVSCLVVVVPVVSLVSLVSQVVDDWDWDADPVRDIDISNRSSVVVNPPPRPDDDD

Sequence (142 aa):
MTFNCHKTETQSSLKRHRREFGEMMKNVAAGFSVVVLLALSGAANAAGEPNRYGFDQIAAKDLKAAETRLDAQRAKEPNEPSVLLNLAYVYKKTGRATEAVTLYNEVLAQPDVLMALGDGRPASSHAIALKAMDRPNGYAAR